Protein AF-A0A382JSY3-F1 (afdb_monomer)

Foldseek 3Di:
DQLLVLCVVLVPDLVVLCVVLVHDSVVLVCCSVVVDPDVSSVVSSVVSSVVSVVVVVVVVD

Radius of gyration: 11.75 Å; Cα contacts (8 Å, |Δi|>4): 42; chains: 1; bounding box: 21×16×36 Å

Nearest PDB structures (foldseek):
  1r69-assembly1_A  TM=6.535E-01  e=8.947E-01  Phage 434
  2cro-assembly1_A  TM=6.588E-01  e=1.011E+00  Phage 434
  1pra-assembly1_A  TM=6.391E-01  e=9.513E-01  Phage 434
  4pu8-assembly1_A  TM=6.456E-01  e=2.536E+00 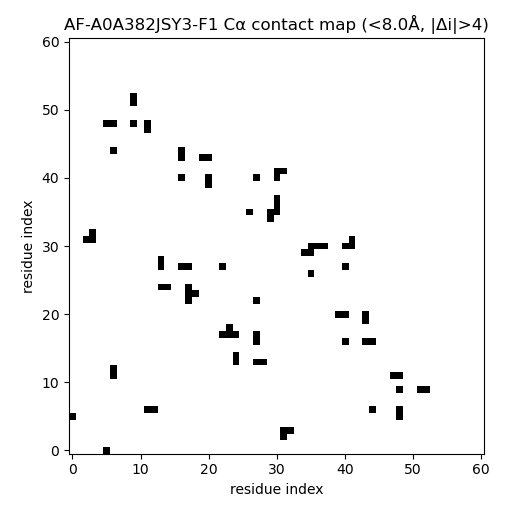 Shewanella oneidensis MR-1
  2o38-assembly1_A  TM=5.273E-01  e=1.075E+00  Rhodopseudomonas palustris CGA009

pLDDT: mean 89.72, std 7.39, range [53.41, 96.0]

Sequence (61 aa):
MEMKEQVEAFNIRLTDIAEETGFSLPYVGMVLSGKRNNNQIIAAIHLALEAKKAKLRNLIN

Structure (mmCIF, N/CA/C/O backbone):
data_AF-A0A382JSY3-F1
#
_entry.id   AF-A0A382JSY3-F1
#
loop_
_atom_site.group_PDB
_atom_site.id
_atom_site.type_symbol
_atom_site.label_atom_id
_atom_site.label_alt_id
_atom_site.label_comp_id
_atom_site.label_asym_id
_atom_site.label_entity_id
_atom_site.label_seq_id
_atom_site.pdbx_PDB_ins_code
_atom_site.Cartn_x
_atom_site.Cartn_y
_atom_site.Cartn_z
_atom_site.occupancy
_atom_site.B_iso_or_equiv
_atom_site.auth_seq_id
_atom_site.auth_comp_id
_atom_site.auth_asym_id
_atom_site.auth_atom_id
_atom_site.pdbx_PDB_model_num
ATOM 1 N N . MET A 1 1 ? 13.421 4.344 7.227 1.00 59.75 1 MET A N 1
ATOM 2 C CA . MET A 1 1 ? 12.667 3.218 6.655 1.00 59.75 1 MET A CA 1
ATOM 3 C C . MET A 1 1 ? 12.261 3.580 5.253 1.00 59.75 1 MET A C 1
ATOM 5 O O . MET A 1 1 ? 11.598 4.604 5.075 1.00 59.75 1 MET A O 1
ATOM 9 N N . GLU A 1 2 ? 12.653 2.763 4.289 1.00 82.38 2 GLU A N 1
ATOM 10 C CA . GLU A 1 2 ? 12.143 2.884 2.927 1.00 82.38 2 GLU A CA 1
ATOM 11 C C . GLU A 1 2 ? 10.632 2.597 2.897 1.00 82.38 2 GLU A C 1
ATOM 13 O O . GLU A 1 2 ? 10.100 1.880 3.747 1.00 82.38 2 GLU A O 1
ATOM 18 N N . MET A 1 3 ? 9.909 3.179 1.934 1.00 84.00 3 MET A N 1
ATOM 19 C CA . MET A 1 3 ? 8.446 3.042 1.826 1.00 84.00 3 MET A CA 1
ATOM 20 C C . MET A 1 3 ? 8.009 1.570 1.760 1.00 84.00 3 MET A C 1
ATOM 22 O O . MET A 1 3 ? 6.997 1.195 2.349 1.00 84.00 3 MET A O 1
ATOM 26 N N . LYS A 1 4 ? 8.821 0.728 1.113 1.00 87.50 4 LYS A N 1
ATOM 27 C CA . LYS A 1 4 ? 8.640 -0.723 1.044 1.00 87.50 4 LYS A CA 1
ATOM 28 C C . LYS A 1 4 ? 8.642 -1.390 2.420 1.00 87.50 4 LYS A C 1
ATOM 30 O O . LYS A 1 4 ? 7.722 -2.142 2.721 1.00 87.50 4 LYS A O 1
ATOM 35 N N . GLU A 1 5 ? 9.612 -1.062 3.269 1.00 88.69 5 GLU A N 1
ATOM 36 C CA . GLU A 1 5 ? 9.701 -1.612 4.628 1.00 88.69 5 GLU A CA 1
ATOM 37 C C . GLU A 1 5 ? 8.480 -1.218 5.463 1.00 88.69 5 GLU A C 1
ATOM 39 O O . GLU A 1 5 ? 7.967 -2.020 6.236 1.00 88.69 5 GLU A O 1
ATOM 44 N N . GLN A 1 6 ? 7.972 0.008 5.289 1.00 86.56 6 GLN A N 1
ATOM 45 C CA . GLN A 1 6 ? 6.762 0.449 5.985 1.00 86.56 6 GLN A CA 1
ATOM 46 C C . GLN A 1 6 ? 5.525 -0.315 5.498 1.00 86.56 6 GLN A C 1
ATOM 48 O O . GLN A 1 6 ? 4.716 -0.752 6.312 1.00 86.56 6 GLN A O 1
ATOM 53 N N . VAL A 1 7 ? 5.374 -0.500 4.186 1.00 89.44 7 VAL A N 1
ATOM 54 C CA . VAL A 1 7 ? 4.269 -1.280 3.604 1.00 89.44 7 VAL A CA 1
ATOM 55 C C . VAL A 1 7 ? 4.266 -2.712 4.142 1.00 89.44 7 VAL A C 1
ATOM 57 O O . VAL A 1 7 ? 3.208 -3.201 4.539 1.00 89.44 7 VAL A O 1
ATOM 60 N N . GLU A 1 8 ? 5.435 -3.351 4.222 1.00 89.12 8 GLU A N 1
ATOM 61 C CA . GLU A 1 8 ? 5.591 -4.697 4.785 1.00 89.12 8 GLU A CA 1
ATOM 62 C C . GLU A 1 8 ? 5.302 -4.719 6.295 1.00 89.12 8 GLU A C 1
ATOM 64 O O . GLU A 1 8 ? 4.487 -5.520 6.754 1.00 89.12 8 GLU A O 1
ATOM 69 N N . ALA A 1 9 ? 5.878 -3.791 7.066 1.00 88.19 9 ALA A N 1
ATOM 70 C CA . ALA A 1 9 ? 5.707 -3.723 8.520 1.00 88.19 9 ALA A CA 1
ATOM 71 C C . ALA A 1 9 ? 4.252 -3.473 8.952 1.00 88.19 9 ALA A C 1
ATOM 73 O O . ALA A 1 9 ? 3.795 -4.020 9.955 1.00 88.19 9 ALA A O 1
ATOM 74 N N . PHE A 1 10 ? 3.508 -2.661 8.197 1.00 86.94 10 PHE A N 1
ATOM 75 C CA . PHE A 1 10 ? 2.098 -2.362 8.474 1.00 86.94 10 PHE A CA 1
ATOM 76 C C . PHE A 1 10 ? 1.121 -3.280 7.723 1.00 86.94 10 PHE A C 1
ATOM 78 O O . PHE A 1 10 ? -0.095 -3.074 7.811 1.00 86.94 10 PHE A O 1
ATOM 85 N N . ASN A 1 11 ? 1.634 -4.299 7.019 1.00 89.06 11 ASN A N 1
ATOM 86 C CA . ASN A 1 11 ? 0.865 -5.259 6.227 1.00 89.06 11 ASN A CA 1
ATOM 87 C C . ASN A 1 11 ? -0.166 -4.563 5.312 1.00 89.06 11 ASN A C 1
ATOM 89 O O . ASN A 1 11 ? -1.367 -4.861 5.337 1.00 89.06 11 ASN A O 1
ATOM 93 N N . ILE A 1 12 ? 0.301 -3.555 4.568 1.00 91.31 12 ILE A N 1
ATOM 94 C CA . ILE A 1 12 ? -0.508 -2.805 3.605 1.00 91.31 12 ILE A CA 1
ATOM 95 C C . ILE A 1 12 ? -0.687 -3.653 2.348 1.00 91.31 12 ILE A C 1
ATOM 97 O O . IL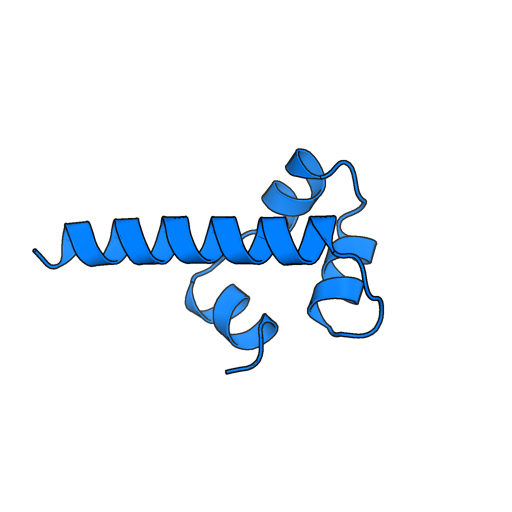E A 1 12 ? 0.283 -4.093 1.729 1.00 91.31 12 ILE A O 1
ATOM 101 N N . ARG A 1 13 ? -1.940 -3.859 1.942 1.00 92.25 13 ARG A N 1
ATOM 102 C CA . ARG A 1 13 ? -2.269 -4.604 0.728 1.00 92.25 13 ARG A CA 1
ATOM 103 C C . ARG A 1 13 ? -2.145 -3.696 -0.488 1.00 92.25 13 ARG A C 1
ATOM 105 O O . ARG A 1 13 ? -2.868 -2.716 -0.622 1.00 92.25 13 ARG A O 1
ATOM 112 N N . LEU A 1 14 ? -1.242 -4.047 -1.400 1.00 91.94 14 LEU A N 1
ATOM 113 C CA . LEU A 1 14 ? -1.052 -3.305 -2.651 1.00 91.94 14 LEU A CA 1
ATOM 114 C C . LEU A 1 14 ? -2.215 -3.481 -3.637 1.00 91.94 14 LEU A C 1
ATOM 116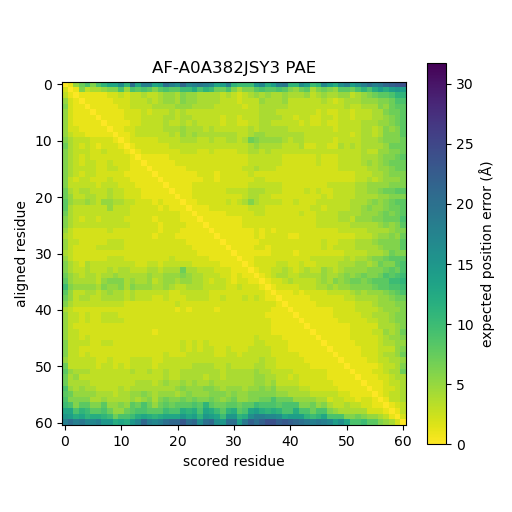 O O . LEU A 1 14 ? -2.361 -2.662 -4.538 1.00 91.94 14 LEU A O 1
ATOM 120 N N . THR A 1 15 ? -3.028 -4.528 -3.470 1.00 94.12 15 THR A N 1
ATOM 121 C CA . THR A 1 15 ? -4.270 -4.738 -4.231 1.00 94.12 15 THR A CA 1
ATOM 122 C C . THR A 1 15 ? -5.255 -3.605 -3.997 1.00 94.12 15 THR A C 1
ATOM 124 O O . THR A 1 15 ? -5.771 -3.051 -4.957 1.00 94.12 15 THR A O 1
ATOM 127 N N . ASP A 1 16 ? -5.425 -3.200 -2.740 1.00 92.88 16 ASP A N 1
ATOM 128 C CA . ASP A 1 16 ? -6.373 -2.157 -2.350 1.00 92.88 16 ASP A CA 1
ATOM 129 C C . ASP A 1 16 ? -5.927 -0.812 -2.953 1.00 92.88 16 ASP A C 1
ATOM 131 O O . ASP A 1 16 ? -6.716 -0.095 -3.558 1.00 92.88 16 ASP A O 1
ATOM 135 N N . ILE A 1 17 ? -4.617 -0.530 -2.917 1.00 93.31 17 ILE A N 1
ATOM 136 C CA . ILE A 1 17 ? -4.027 0.645 -3.577 1.00 93.31 17 ILE A CA 1
ATOM 137 C C . ILE A 1 17 ? -4.243 0.612 -5.095 1.00 93.31 17 ILE A C 1
ATOM 139 O O . ILE A 1 17 ? -4.534 1.641 -5.704 1.00 93.31 17 ILE A O 1
ATOM 143 N N . ALA A 1 18 ? -4.066 -0.549 -5.726 1.00 94.44 18 ALA A N 1
ATOM 144 C CA . ALA A 1 18 ? -4.260 -0.715 -7.163 1.00 94.44 18 ALA A CA 1
ATOM 145 C C . ALA A 1 18 ? -5.717 -0.433 -7.570 1.00 94.44 18 ALA A C 1
ATOM 147 O O . ALA A 1 18 ? -5.952 0.308 -8.524 1.00 94.44 18 ALA A O 1
ATOM 148 N N . GLU A 1 19 ? -6.680 -0.948 -6.804 1.00 94.12 19 GLU A N 1
ATOM 149 C CA . GLU A 1 19 ? -8.112 -0.705 -7.004 1.00 94.12 19 GLU A CA 1
ATOM 150 C C . GLU A 1 19 ? -8.485 0.771 -6.791 1.00 94.12 19 GLU A C 1
ATOM 152 O O . GLU A 1 19 ? -9.126 1.364 -7.656 1.00 94.12 19 GLU A O 1
ATOM 157 N N . GLU A 1 20 ? -8.027 1.397 -5.701 1.00 92.19 20 GLU A N 1
ATOM 158 C CA . GLU A 1 20 ? -8.315 2.808 -5.388 1.00 92.19 20 GLU A CA 1
ATOM 159 C C . GLU A 1 20 ? -7.734 3.779 -6.421 1.00 92.19 20 GLU A C 1
ATOM 161 O O . GLU A 1 20 ? -8.337 4.803 -6.747 1.00 92.19 20 GLU A O 1
ATOM 166 N N . THR A 1 21 ? -6.541 3.478 -6.932 1.00 92.81 21 THR A N 1
ATOM 167 C CA . THR A 1 21 ? -5.839 4.357 -7.875 1.00 92.81 21 THR A CA 1
ATOM 168 C C . THR A 1 21 ? -6.151 4.051 -9.340 1.00 92.81 21 THR A C 1
ATOM 170 O O . THR A 1 21 ? -5.792 4.844 -10.209 1.00 92.81 21 THR A O 1
ATOM 173 N N . GLY A 1 22 ? -6.818 2.928 -9.628 1.00 94.44 22 GLY A N 1
ATOM 174 C CA . GLY A 1 22 ? -7.120 2.469 -10.987 1.00 94.44 22 GLY A CA 1
ATOM 175 C C . GLY A 1 22 ? -5.900 1.954 -11.761 1.00 94.44 22 GLY A C 1
ATOM 176 O O . GLY A 1 22 ? -5.961 1.804 -12.983 1.00 94.44 22 GLY A O 1
ATOM 177 N N . PHE A 1 23 ? -4.779 1.693 -11.082 1.00 95.38 23 PHE A N 1
ATOM 178 C CA . PHE A 1 23 ? -3.564 1.162 -11.700 1.00 95.38 23 PHE A CA 1
ATOM 179 C C . PHE A 1 23 ? -3.446 -0.349 -11.517 1.00 95.38 23 PHE A C 1
ATOM 181 O O . PHE A 1 23 ? -4.002 -0.945 -10.605 1.00 95.38 23 PHE A O 1
ATOM 188 N N . SER A 1 24 ? -2.652 -0.991 -12.373 1.00 96.00 24 SER A N 1
ATOM 189 C CA . SER A 1 24 ? -2.370 -2.418 -12.217 1.00 96.00 24 SER A CA 1
ATOM 190 C C . SER A 1 24 ? -1.472 -2.690 -11.002 1.00 96.00 24 SER A C 1
ATOM 192 O O . SER A 1 24 ? -0.519 -1.951 -10.736 1.00 96.00 24 SER A O 1
ATOM 194 N N . LEU A 1 25 ? -1.718 -3.804 -10.307 1.00 94.88 25 LEU A N 1
ATOM 195 C CA . LEU A 1 25 ? -0.896 -4.254 -9.179 1.00 94.88 25 LEU A CA 1
ATOM 196 C C . LEU A 1 25 ? 0.613 -4.332 -9.510 1.00 94.88 25 LEU A C 1
ATOM 198 O O . LEU A 1 25 ? 1.414 -3.841 -8.709 1.00 94.88 25 LEU A O 1
ATOM 202 N N . PRO A 1 26 ? 1.047 -4.864 -10.677 1.00 95.69 26 PRO A N 1
ATOM 203 C CA . PRO A 1 26 ? 2.462 -4.854 -11.045 1.00 95.69 26 PRO A CA 1
ATOM 204 C C . PRO A 1 26 ? 3.047 -3.441 -11.115 1.00 95.69 26 PRO A C 1
ATOM 206 O O . PRO A 1 26 ? 4.175 -3.219 -10.676 1.00 95.69 26 PRO A O 1
ATOM 209 N N . TYR A 1 27 ? 2.286 -2.475 -11.634 1.00 94.88 27 TYR A N 1
ATOM 210 C CA . TYR A 1 27 ? 2.733 -1.089 -11.742 1.00 94.88 27 TYR A CA 1
ATOM 211 C C . TYR A 1 27 ? 2.851 -0.417 -10.368 1.00 94.88 27 TYR A C 1
ATOM 213 O O . TYR A 1 27 ? 3.864 0.226 -10.093 1.00 94.88 27 TYR A O 1
ATOM 221 N N . VAL A 1 28 ? 1.892 -0.651 -9.467 1.00 93.94 28 VAL A N 1
ATOM 222 C CA . VAL A 1 28 ? 1.979 -0.217 -8.060 1.00 93.94 28 VAL A CA 1
ATOM 223 C C . VAL A 1 28 ? 3.230 -0.789 -7.383 1.00 93.94 28 VAL A C 1
ATOM 225 O O . VAL A 1 28 ? 3.979 -0.050 -6.745 1.00 93.94 28 VAL A O 1
ATOM 228 N N . GLY A 1 29 ? 3.529 -2.075 -7.593 1.00 94.00 29 GLY A N 1
ATOM 229 C CA . GLY A 1 29 ? 4.746 -2.709 -7.073 1.00 94.00 29 GLY A CA 1
ATOM 230 C C . GLY A 1 29 ? 6.046 -2.107 -7.626 1.00 94.00 29 GLY A C 1
ATOM 231 O O . GLY A 1 29 ? 7.034 -1.976 -6.895 1.00 94.00 29 GLY A O 1
ATOM 232 N N . MET A 1 30 ? 6.058 -1.684 -8.896 1.00 94.31 30 MET A N 1
ATOM 233 C CA . MET A 1 30 ? 7.198 -0.970 -9.485 1.00 94.31 30 MET A CA 1
ATOM 234 C C . MET A 1 30 ? 7.407 0.408 -8.853 1.00 94.31 30 MET A C 1
ATOM 236 O O . MET A 1 30 ? 8.557 0.788 -8.629 1.00 94.31 30 MET A O 1
ATOM 240 N N . VAL A 1 31 ? 6.325 1.133 -8.554 1.00 93.56 31 VAL A N 1
ATOM 241 C CA . VAL A 1 31 ? 6.391 2.435 -7.871 1.00 93.56 31 VAL A CA 1
ATOM 242 C C . VAL A 1 31 ? 6.890 2.268 -6.438 1.00 93.56 31 VAL A C 1
ATOM 244 O O . VAL A 1 31 ? 7.807 2.973 -6.029 1.00 93.56 31 VAL A O 1
ATOM 247 N N . LEU A 1 32 ? 6.377 1.274 -5.706 1.00 91.94 32 LEU A N 1
ATOM 248 C CA . LEU A 1 32 ? 6.858 0.951 -4.359 1.00 91.94 32 LEU A CA 1
ATOM 249 C C . LEU A 1 32 ? 8.359 0.629 -4.334 1.00 91.94 32 LEU A C 1
ATOM 251 O O . LEU A 1 32 ? 9.060 1.020 -3.408 1.00 91.94 32 LEU A O 1
ATOM 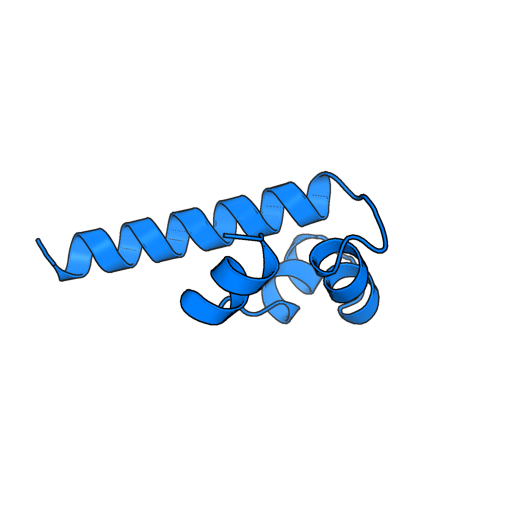255 N N . SER A 1 33 ? 8.849 -0.073 -5.359 1.00 90.62 33 SER A N 1
ATOM 256 C CA . SER A 1 33 ? 10.262 -0.455 -5.491 1.00 90.62 33 SER A CA 1
ATOM 257 C C . SER A 1 33 ? 11.158 0.673 -6.025 1.00 90.62 33 SER A C 1
ATOM 259 O O . SER A 1 33 ? 12.314 0.414 -6.352 1.00 90.62 33 SER A O 1
ATOM 261 N N . GLY A 1 34 ? 10.628 1.886 -6.225 1.00 90.62 34 GLY A N 1
ATOM 262 C CA . GLY A 1 34 ? 11.369 3.029 -6.773 1.00 90.62 34 GLY A CA 1
ATOM 263 C C . GLY A 1 34 ? 11.721 2.925 -8.264 1.00 90.62 34 GLY A C 1
ATOM 264 O O . GLY A 1 34 ? 12.389 3.802 -8.802 1.00 90.62 34 GLY A O 1
ATOM 265 N N . LYS A 1 35 ? 11.260 1.881 -8.971 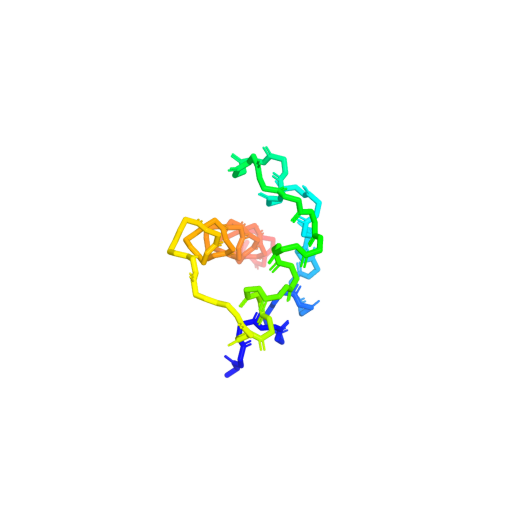1.00 90.88 35 LYS A N 1
ATOM 266 C CA . LYS A 1 35 ? 11.518 1.680 -10.413 1.00 90.88 35 LYS A CA 1
ATOM 267 C C . LYS A 1 35 ? 10.698 2.621 -11.296 1.00 90.88 35 LYS A C 1
ATOM 269 O O . LYS A 1 35 ? 10.999 2.794 -12.476 1.00 90.88 35 LYS A O 1
ATOM 274 N N . ARG A 1 36 ? 9.621 3.184 -10.749 1.00 91.25 36 ARG A N 1
ATOM 275 C CA . ARG A 1 36 ? 8.746 4.173 -11.384 1.00 91.25 36 ARG A CA 1
ATOM 276 C C . ARG A 1 36 ? 8.392 5.244 -10.364 1.00 91.25 36 ARG A C 1
ATOM 278 O O . ARG A 1 36 ? 8.338 4.965 -9.173 1.00 91.25 36 ARG A O 1
ATOM 285 N N . ASN A 1 37 ? 8.111 6.447 -10.848 1.00 92.00 37 ASN A N 1
ATOM 286 C CA . ASN A 1 37 ? 7.597 7.526 -10.020 1.00 92.00 37 ASN A CA 1
ATOM 287 C C . ASN A 1 37 ? 6.159 7.839 -10.444 1.00 92.00 37 ASN A C 1
ATOM 289 O O . ASN A 1 37 ? 5.911 8.131 -11.614 1.00 92.00 37 ASN A O 1
ATOM 293 N N . ASN A 1 38 ? 5.222 7.727 -9.507 1.00 93.69 38 ASN A N 1
ATOM 294 C CA . ASN A 1 38 ? 3.829 8.097 -9.703 1.00 93.69 38 ASN A CA 1
ATOM 295 C C . ASN A 1 38 ? 3.285 8.666 -8.389 1.00 93.69 38 ASN A C 1
ATOM 297 O O . ASN A 1 38 ? 3.070 7.932 -7.423 1.00 93.69 38 ASN A O 1
ATOM 301 N N . ASN A 1 39 ? 3.051 9.978 -8.376 1.00 94.00 39 ASN A N 1
ATOM 302 C CA . ASN A 1 39 ? 2.647 10.707 -7.175 1.00 94.00 39 ASN A CA 1
ATOM 303 C C . ASN A 1 39 ? 1.299 10.236 -6.614 1.00 94.00 39 ASN A C 1
ATOM 305 O O . ASN A 1 39 ? 1.116 10.263 -5.402 1.00 94.00 39 ASN A O 1
ATOM 309 N N . GLN A 1 40 ? 0.375 9.779 -7.464 1.00 94.25 40 GLN A N 1
ATOM 310 C CA . GLN A 1 40 ? -0.937 9.302 -7.025 1.00 94.25 40 GLN A CA 1
ATOM 311 C C . GLN A 1 40 ? -0.811 7.997 -6.233 1.00 94.25 40 GLN A C 1
ATOM 313 O O . GLN A 1 40 ? -1.384 7.872 -5.154 1.00 94.25 40 GLN A O 1
ATOM 318 N N . ILE A 1 41 ? -0.005 7.053 -6.728 1.00 93.50 41 ILE A N 1
ATOM 319 C CA . ILE A 1 41 ? 0.266 5.788 -6.030 1.00 93.50 41 ILE A CA 1
ATOM 320 C C . ILE A 1 41 ? 1.038 6.043 -4.733 1.00 93.50 41 ILE A C 1
ATOM 322 O O . ILE A 1 41 ? 0.698 5.479 -3.697 1.00 93.50 41 ILE A O 1
ATOM 326 N N . ILE A 1 42 ? 2.052 6.911 -4.769 1.00 93.69 42 ILE A N 1
ATOM 327 C CA . ILE A 1 42 ? 2.839 7.267 -3.580 1.00 93.69 42 ILE A CA 1
ATOM 328 C C . ILE A 1 42 ? 1.932 7.879 -2.504 1.00 93.69 42 ILE A C 1
ATOM 330 O O . ILE A 1 42 ? 1.966 7.447 -1.353 1.00 93.69 42 ILE A O 1
ATOM 334 N N . ALA A 1 43 ? 1.073 8.830 -2.878 1.00 94.25 43 ALA A N 1
ATOM 335 C CA . ALA A 1 43 ? 0.119 9.442 -1.958 1.00 94.25 43 ALA A CA 1
ATOM 336 C C . ALA A 1 43 ? -0.861 8.413 -1.370 1.00 94.25 43 ALA A C 1
ATOM 338 O O . ALA A 1 43 ? -1.068 8.400 -0.158 1.00 94.25 43 ALA A O 1
ATOM 339 N N . ALA A 1 44 ? -1.406 7.513 -2.194 1.00 93.94 44 ALA A N 1
ATOM 340 C CA . ALA A 1 44 ? -2.301 6.452 -1.731 1.00 93.94 44 ALA A CA 1
ATOM 341 C C . ALA A 1 44 ? -1.613 5.515 -0.720 1.00 93.94 44 ALA A C 1
ATOM 343 O O . ALA A 1 44 ? -2.175 5.201 0.330 1.00 93.94 44 ALA A O 1
ATOM 344 N N . ILE A 1 45 ? -0.355 5.138 -0.973 1.00 92.25 45 ILE A N 1
ATOM 345 C CA . ILE A 1 45 ? 0.442 4.326 -0.042 1.00 92.25 45 ILE A CA 1
ATOM 346 C C . ILE A 1 45 ? 0.649 5.062 1.288 1.00 92.25 45 ILE A C 1
ATOM 348 O O . ILE A 1 45 ? 0.493 4.460 2.354 1.00 92.25 45 ILE A O 1
ATOM 352 N N . HIS A 1 46 ? 0.966 6.359 1.252 1.00 93.00 46 HIS A N 1
ATOM 353 C CA . HIS A 1 46 ? 1.115 7.160 2.468 1.00 93.00 46 HIS A CA 1
ATOM 354 C C . HIS A 1 46 ? -0.184 7.238 3.276 1.00 93.00 46 HIS A C 1
ATOM 356 O O . HIS A 1 46 ? -0.151 6.999 4.483 1.00 93.00 46 HIS A O 1
ATOM 362 N N . LEU A 1 47 ? -1.322 7.481 2.623 1.00 93.38 47 LEU A N 1
ATOM 363 C CA . LEU A 1 47 ? -2.630 7.526 3.282 1.00 93.38 47 LEU A CA 1
ATOM 364 C C . LEU A 1 47 ? -2.985 6.186 3.941 1.00 93.38 47 LEU A C 1
ATOM 366 O O . LEU A 1 47 ? -3.410 6.152 5.098 1.00 93.38 47 LEU A O 1
ATOM 370 N N . ALA A 1 48 ? -2.747 5.069 3.251 1.00 92.12 48 ALA A N 1
ATOM 371 C CA . ALA A 1 48 ? -2.996 3.740 3.803 1.00 92.12 48 ALA A CA 1
ATOM 372 C C . ALA A 1 48 ? -2.111 3.444 5.029 1.00 92.12 48 ALA A C 1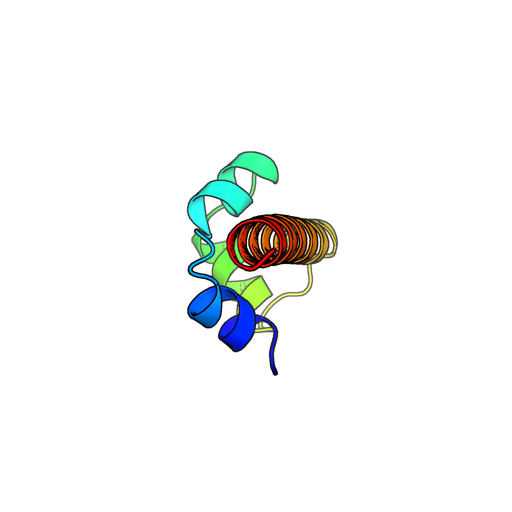
ATOM 374 O O . ALA A 1 48 ? -2.581 2.887 6.029 1.00 92.12 48 ALA A O 1
ATOM 375 N N . LEU A 1 49 ? -0.841 3.861 4.988 1.00 92.00 49 LEU A N 1
ATOM 376 C CA . LEU A 1 49 ? 0.079 3.754 6.122 1.00 92.00 49 LEU A CA 1
ATOM 377 C C . LEU A 1 49 ? -0.384 4.592 7.316 1.00 92.00 49 LEU A C 1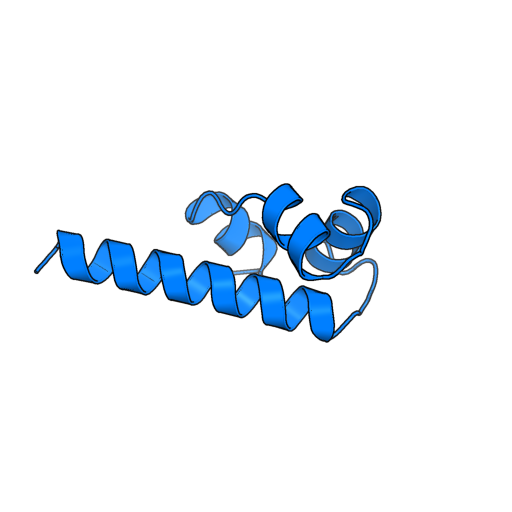
ATOM 379 O O . LEU A 1 49 ? -0.376 4.102 8.448 1.00 92.00 49 LEU A O 1
ATOM 383 N N . GLU A 1 50 ? -0.796 5.837 7.089 1.00 90.94 50 GLU A N 1
ATOM 384 C CA . GLU A 1 50 ? -1.304 6.712 8.148 1.00 90.94 50 GLU A CA 1
ATOM 385 C C . GLU A 1 50 ? -2.578 6.155 8.783 1.00 90.94 50 GLU A C 1
ATOM 387 O O . GLU A 1 50 ? -2.674 6.098 10.011 1.00 90.94 50 GLU A O 1
ATOM 392 N N . ALA A 1 51 ? -3.505 5.634 7.977 1.00 90.75 51 ALA A N 1
ATOM 393 C CA . ALA A 1 51 ? -4.721 4.998 8.471 1.00 90.75 51 ALA A CA 1
ATOM 394 C C . ALA A 1 51 ? -4.418 3.777 9.360 1.00 90.75 51 ALA A C 1
ATOM 396 O O . ALA A 1 51 ? -5.046 3.596 10.409 1.00 90.75 51 ALA A O 1
ATOM 397 N N . LYS A 1 52 ? -3.435 2.941 8.993 1.00 89.12 52 LYS A N 1
ATOM 398 C CA . LYS A 1 52 ? -2.996 1.813 9.838 1.00 89.12 52 LYS A CA 1
ATOM 399 C C . LYS A 1 52 ? -2.314 2.275 11.120 1.00 89.12 52 LYS A C 1
ATOM 401 O O . LYS A 1 52 ? -2.619 1.739 12.185 1.00 89.12 52 LYS A O 1
ATOM 406 N N . LYS A 1 53 ? -1.434 3.276 11.040 1.00 88.50 53 LYS A N 1
ATOM 407 C CA . LYS A 1 53 ? -0.772 3.864 12.215 1.00 88.50 53 LYS A CA 1
ATOM 408 C C . LYS A 1 53 ? -1.796 4.439 13.194 1.00 88.50 53 LYS A C 1
ATOM 410 O O . LYS A 1 53 ? -1.688 4.187 14.391 1.00 88.50 53 LYS A O 1
ATOM 415 N N . ALA A 1 54 ? -2.808 5.152 12.701 1.00 89.69 54 ALA A N 1
ATOM 416 C CA . ALA A 1 54 ? -3.891 5.689 13.522 1.00 89.69 54 ALA A CA 1
ATOM 417 C C . ALA A 1 54 ? -4.693 4.576 14.217 1.00 89.69 54 ALA A C 1
ATOM 419 O O . ALA A 1 54 ? -4.921 4.646 15.422 1.00 89.69 54 ALA A O 1
ATOM 420 N N . LYS A 1 55 ? -5.043 3.504 13.492 1.00 87.56 55 LYS A N 1
ATOM 421 C CA . LYS A 1 55 ? -5.728 2.335 14.075 1.00 87.56 55 LYS A CA 1
ATOM 422 C C . LYS A 1 55 ? -4.914 1.673 15.187 1.00 87.56 55 LYS A C 1
ATOM 424 O O . LYS A 1 55 ? -5.474 1.349 16.225 1.00 87.56 55 LYS A O 1
ATOM 429 N N . LEU A 1 56 ? -3.607 1.498 14.990 1.00 86.19 56 LEU A N 1
ATOM 430 C CA . LEU A 1 56 ? -2.724 0.919 16.009 1.00 86.19 56 LEU A CA 1
ATOM 431 C C . LEU A 1 56 ? -2.589 1.820 17.239 1.00 86.19 56 LEU A C 1
ATOM 433 O O . LEU A 1 56 ? -2.622 1.319 18.356 1.00 86.19 56 LEU A O 1
ATOM 437 N N . ARG A 1 57 ? -2.498 3.142 17.054 1.00 85.12 57 ARG A N 1
ATOM 438 C CA . ARG A 1 57 ? -2.489 4.098 18.175 1.00 85.12 57 ARG A CA 1
ATOM 439 C C . ARG A 1 57 ? -3.755 3.992 19.025 1.00 85.12 57 ARG A C 1
ATOM 441 O O . ARG A 1 57 ? -3.653 3.988 20.243 1.00 85.12 57 ARG A O 1
ATOM 448 N N . ASN A 1 58 ? -4.916 3.836 18.393 1.00 83.50 58 ASN A N 1
ATOM 449 C CA . ASN A 1 58 ? -6.192 3.678 19.098 1.00 83.50 58 ASN A CA 1
ATOM 450 C C . ASN A 1 58 ? -6.344 2.333 19.828 1.00 83.50 58 ASN A C 1
ATOM 452 O O . ASN A 1 58 ? -7.250 2.205 20.633 1.00 83.50 58 ASN A O 1
ATOM 456 N N . LEU A 1 59 ? -5.520 1.326 19.520 1.00 78.12 59 LEU A N 1
ATOM 457 C CA . LEU A 1 59 ? -5.534 0.032 20.218 1.00 78.12 59 LEU A CA 1
ATOM 458 C C . LEU A 1 59 ? -4.638 0.017 21.462 1.00 78.12 59 LEU A C 1
ATOM 460 O O . LEU A 1 59 ? -4.767 -0.877 22.292 1.00 78.12 59 LEU A O 1
ATOM 464 N N . ILE A 1 60 ? -3.686 0.948 21.543 1.00 74.31 60 ILE A N 1
ATOM 465 C CA . ILE A 1 60 ? -2.705 1.039 22.633 1.00 74.31 60 ILE A CA 1
ATOM 466 C C . ILE A 1 60 ? -3.168 2.032 23.715 1.00 74.31 60 ILE A C 1
ATOM 468 O O . ILE A 1 60 ? -2.735 1.914 24.860 1.00 74.31 60 ILE A O 1
ATOM 472 N N . ASN A 1 61 ? -4.040 2.981 23.357 1.00 53.41 61 ASN A N 1
ATOM 473 C CA . ASN A 1 61 ? -4.706 3.909 24.280 1.00 53.41 61 ASN A CA 1
ATOM 474 C C . ASN A 1 61 ? -6.026 3.335 24.795 1.00 53.41 61 ASN A C 1
ATOM 476 O O . ASN A 1 61 ? -6.346 3.611 25.970 1.00 53.41 61 ASN A O 1
#

Mean predicted aligned error: 3.7 Å

Organism: NCBI:txid408172

Secondary structure (DSSP, 8-state):
--HHHHHHHTT--HHHHHHHHT--HHHHHHHHTTSS--HHHHHHHHHHHHHHHHHHHHHH-

Solvent-accessible surface area (backbone atoms only — not comparable to full-atom values): 3621 Å² total; per-residue (Å²): 129,58,70,50,56,50,36,61,76,66,68,58,62,60,62,59,51,14,64,76,69,72,46,55,51,72,58,51,55,34,35,58,70,65,78,39,89,51,71,68,61,53,50,48,54,50,52,54,51,50,54,49,53,52,53,54,52,65,72,76,108

=== Feature glossary ===
Reading guide. The protein is described through the following features:

Foldseek 3Di. A 3Di character summarizes, for each residue, the relative orientation of the Cα frame of its nearest spatial neighbor. Because it encodes fold topology rather than chemistry, 3Di alignments detect remote structural similarity that sequence alignment misses.

Contact-map, Ramachandran, and PAE plots. Plot images: a contact map (which residues are close in 3D, as an N×N binary image), a Ramachandran scatter (backbone torsion angles, revealing secondary-structure composition at a glance), and — for AlphaFold structures — a PAE heatmap (pairwise prediction confidence).

Radius of gyration, Cα contacts, bounding box. Radius of gyration (Rg) is the root-mean-square distance of Cα atoms from their centroid — a single number for overall size and compactness. A globular domain of N residues has Rg ≈ 2.2·N^0.38 Å; an extended or disordered chain has a much larger Rg. The Cα contact count is the number of residue pairs whose Cα atoms are within 8 Å and are more than four positions apart in sequence — a standard proxy for tertiary packing density. The bounding box is the smallest axis-aligned box enclosing all Cα atoms.

Secondary structure (8-state, DSSP). Eight-state secondary structure (DSSP): H is the canonical α-helix, G the tighter 3₁₀-helix, I the wider π-helix; E/B are β-structure, T and S are turns and bends, and '-' is everything else. DSSP derives these from the pattern of main-chain N–H···O=C hydrogen bonds, not from the sequence.

B-factor. B-factor (Debye–Waller factor) reflects atomic displacement in the crystal lattice. It is an experimental observable (units Å²), not a prediction; low values mean the atom is pinned down, high values mean it moves or is heterogeneous across the crystal.

pLDDT. pLDDT is the predicted lDDT-Cα score: AlphaFold's confidence that the local environment of each residue (all inter-atomic distances within 15 Å) is correctly placed. It is a per-residue number between 0 and 100, with higher meaning more reliable.

Nearest PDB structures. Nearest PDB neighbors are the top structural matches found by Foldseek when searching this structure against the entire Protein Data Bank. Each hit reports a TM-score (0 to 1; >0.5 almost always implies the same fold) and an E-value. These are *structural* homologs — they may share no detectable sequence similarity.

Solvent-accessible surface area. Accessible surface area quantifies burial. A residue with SASA near zero is packed into the hydrophobic core; one with SASA >100 Å² sits on the surface. Computed here via the Shrake–Rupley numerical algorithm with a 1.4 Å probe.

Rendered structure images. Structure images are PyMOL renders from six orthogonal camera directions. Cartoon representation draws helices as coils and strands as arrows; sticks shows the backbone as bonds; surface shows the solvent-excluded envelope. Rainbow coloring maps sequence position to hue (blue→red, N→C); chain coloring assigns a distinct color per polypeptide.

Backbone torsions (φ/ψ). φ (phi) and ψ (psi) are the two rotatable backbone dihedrals per residue: φ is the C(i-1)–N–Cα–C torsion, ψ is the N–Cα–C–N(i+1) torsion, both in degrees on (−180°, 180°]. α-helical residues cluster near (−60°,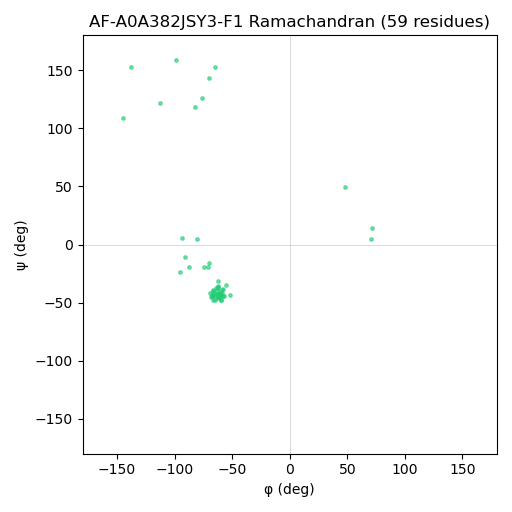 −45°); β-strand residues near (−120°, +130°). A Ramachandran plot is simply a scatter of (φ, ψ) for every residue.

Predicted aligned error. Predicted Aligned Error (PAE) is an AlphaFold confidence matrix: entry (i, j) is the expected error in the position of residue j, in ångströms, when the prediction is superimposed on the true structure at residue i. Low PAE within a block of residues means that block is internally rigid and well-predicted; high PAE between two blocks means their relative placement is uncertain even if each block individually is confident.

mmCIF coordinates. Structure coordinates are given as an mmCIF _atom_site loop: one row per atom with element, residue name, chain id, sequence number, and x/y/z position in Å. Only the four main-chain atoms per residue are included here; side chains are omitted to keep the record compact.

InterPro / GO / CATH / organism. Database cross-references. InterPro integrates a dozen domain/family signature databases into unified entries with residue-range hits. GO terms attach function/process/location labels with evidence codes. CATH codes position the fold in a four-level structural taxonomy. Organism is the NCBI-taxonomy species name.

Secondary structure (3-state, P-SEA). SS3 is a coarse helix/stran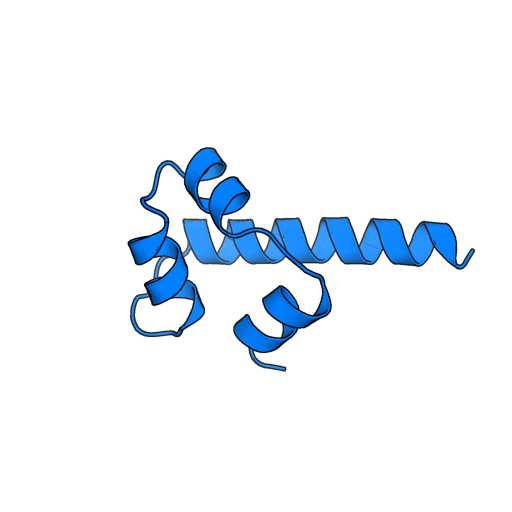d/coil call (letters a/b/c) made by the P-SEA algorithm from inter-Cα distances and dihedrals. It is less detailed than DSSP but needs only Cα positions.

Sequence. Sequence gives the chain of amino acids in standard one-letter code (A=alanine, C=cysteine, …, Y=tyrosine), read N→C. It is the only feature that is directly encoded by the gene; all structural features are derived from the folded form of this sequence.